Protein AF-A0A368H3S7-F1 (afdb_monomer_lite)

Radius of gyration: 31.42 Å; chains: 1; bounding box: 79×51×85 Å

Foldseek 3Di:
DDDDDPDPPPPPPPDDDDPPPPDDDPPDDPDDPVVVVVVCVVCVVVVVVVVVVLVVLVVVLVVVLVVLVVQLVVLVVCCVVVVDPCVVCVVSVPDDSVVRDSDDPVVVVVVVVVVVVVVVVVVVVVVVVVVVVVVVVVVVVVVVVVVVVDDDPD

Organism: Ancylostoma caninum (NCBI:txid29170)

Sequence (154 aa):
MHLDFPINRDTFVIEGLSTSSEDNHPDWRPPLPPSVSLCLRVNRPEVIRRIEGRQAAITAASTLRHLVAEEKMVAARSVIQGKCSYQCVRNSLSMDPTQIKAFPYADMARLTKRRLRATNAYKAELSEERSRMDIAASKIIAHSFSEVIFPSAR

Secondary structure (DSSP, 8-state):
--------TT----------TT---TT-PPPPPHHHHHHHHHHHHHHHHHHHHHHHHHHHHHHHHHHHHHHHHHHHHHHHTTSS-HHHHHHHHH--GGG--SS-HHHHHHHHHHHHHHHHHHHHHHHHHHHHHHHHHHHHHHHHHHHTT-----

pLDDT: mean 79.36, std 20.11, range [33.91, 97.88]

Structure (mmCIF, N/CA/C/O backbone):
data_AF-A0A368H3S7-F1
#
_entry.id   AF-A0A368H3S7-F1
#
loop_
_atom_site.group_PDB
_atom_site.id
_atom_site.type_symbol
_atom_site.label_atom_id
_atom_site.label_alt_id
_atom_site.label_comp_id
_atom_site.label_asym_id
_atom_site.label_entity_id
_atom_site.label_seq_id
_atom_site.pdbx_PDB_ins_code
_atom_site.Cartn_x
_atom_site.Cartn_y
_atom_site.Cartn_z
_atom_site.occupancy
_atom_site.B_iso_or_equiv
_atom_site.auth_seq_id
_atom_site.auth_comp_id
_atom_site.auth_asym_id
_atom_site.auth_atom_id
_atom_site.pdbx_PDB_model_num
ATOM 1 N N . MET A 1 1 ? 15.001 32.864 32.996 1.00 35.66 1 MET A N 1
ATOM 2 C CA . MET A 1 1 ? 15.198 31.401 32.964 1.00 35.66 1 MET A CA 1
ATOM 3 C C . MET A 1 1 ? 15.050 30.965 31.518 1.00 35.66 1 MET A C 1
ATOM 5 O O . MET A 1 1 ? 13.943 31.004 31.000 1.00 35.66 1 MET A O 1
ATOM 9 N N . HIS A 1 2 ? 16.175 30.711 30.850 1.00 33.91 2 HIS A N 1
ATOM 10 C CA . HIS A 1 2 ? 16.232 30.281 29.452 1.00 33.91 2 HIS A CA 1
ATOM 11 C C . HIS A 1 2 ? 16.074 28.758 29.412 1.00 33.91 2 HIS A C 1
ATOM 13 O O . HIS A 1 2 ? 16.812 28.056 30.099 1.00 33.91 2 HIS A O 1
ATOM 19 N N . LEU A 1 3 ? 15.094 28.262 28.658 1.00 40.53 3 LEU A N 1
ATOM 20 C CA . LEU A 1 3 ? 14.982 26.847 28.316 1.00 40.53 3 LEU A CA 1
ATOM 21 C C . LEU A 1 3 ? 15.553 26.679 26.909 1.00 40.53 3 LEU A C 1
ATOM 23 O O . LEU A 1 3 ? 14.895 27.011 25.925 1.00 40.53 3 LEU A O 1
ATOM 27 N N . ASP A 1 4 ? 16.794 26.205 26.841 1.00 36.47 4 ASP A N 1
ATOM 28 C CA . ASP A 1 4 ? 17.431 25.777 25.602 1.00 36.47 4 ASP A CA 1
ATOM 29 C C . ASP A 1 4 ? 16.846 24.424 25.190 1.00 36.47 4 ASP A C 1
ATOM 31 O O . ASP A 1 4 ? 17.072 23.398 25.835 1.00 36.47 4 ASP A O 1
ATOM 35 N N . PHE A 1 5 ? 16.073 24.416 24.106 1.00 41.59 5 PHE A N 1
ATOM 36 C CA . PHE A 1 5 ? 15.715 23.181 23.418 1.00 41.59 5 PHE A CA 1
ATOM 37 C C . PHE A 1 5 ? 16.875 22.787 22.493 1.00 41.59 5 PHE A C 1
ATOM 39 O O . PHE A 1 5 ? 17.287 23.604 2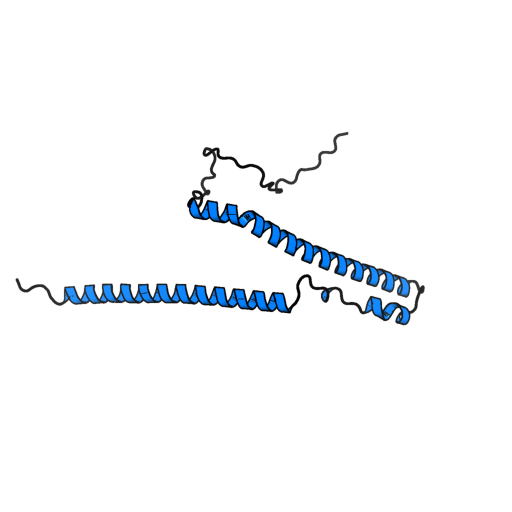1.666 1.00 41.59 5 PHE A O 1
ATOM 46 N N . PRO A 1 6 ? 17.406 21.553 22.572 1.00 43.34 6 PRO A N 1
ATOM 47 C CA . PRO A 1 6 ? 18.421 21.105 21.635 1.00 43.34 6 PRO A CA 1
ATOM 48 C C . PRO A 1 6 ? 17.773 20.917 20.259 1.00 43.34 6 PRO A C 1
ATOM 50 O O . PRO A 1 6 ? 16.990 19.993 20.037 1.00 43.34 6 PRO A O 1
ATOM 53 N N . ILE A 1 7 ? 18.096 21.818 19.330 1.00 47.69 7 ILE A N 1
ATOM 54 C CA . ILE A 1 7 ? 17.758 21.684 17.913 1.00 47.69 7 ILE A CA 1
ATOM 55 C C . ILE A 1 7 ? 18.486 20.438 17.396 1.00 47.69 7 ILE A C 1
ATOM 57 O O . ILE A 1 7 ? 19.713 20.401 17.308 1.00 47.69 7 ILE A O 1
ATOM 61 N N . ASN A 1 8 ? 17.711 19.395 17.107 1.00 41.28 8 ASN A N 1
ATOM 62 C CA . ASN A 1 8 ? 18.185 18.150 16.522 1.00 41.28 8 ASN A CA 1
ATOM 63 C C . ASN A 1 8 ? 18.852 18.437 15.161 1.00 41.28 8 ASN A C 1
ATOM 65 O O . ASN A 1 8 ? 18.189 18.883 14.219 1.00 41.28 8 ASN A O 1
ATOM 69 N N . ARG A 1 9 ? 20.166 18.179 15.082 1.00 48.53 9 ARG A N 1
ATOM 70 C CA . ARG A 1 9 ? 21.037 18.400 13.913 1.00 48.53 9 ARG A CA 1
ATOM 71 C C . ARG A 1 9 ? 20.716 17.518 12.698 1.00 48.53 9 ARG A C 1
ATOM 73 O O . ARG A 1 9 ? 21.301 17.751 11.648 1.00 48.53 9 ARG A O 1
ATOM 80 N N . ASP A 1 10 ? 19.759 16.595 12.796 1.00 45.41 10 ASP A N 1
ATOM 81 C CA . ASP A 1 10 ? 19.392 15.697 11.689 1.00 45.41 10 ASP A CA 1
ATOM 82 C C . ASP A 1 10 ? 18.138 16.136 10.917 1.00 45.41 10 ASP A C 1
ATOM 84 O O . ASP A 1 10 ? 17.601 15.398 10.086 1.00 45.41 10 ASP A O 1
ATOM 88 N N . THR A 1 11 ? 17.662 17.360 11.149 1.00 42.75 11 THR A N 1
ATOM 89 C CA . THR A 1 11 ? 16.568 17.931 10.357 1.00 42.75 11 THR A CA 1
ATOM 90 C C . THR A 1 11 ? 17.152 18.609 9.122 1.00 42.75 11 THR A C 1
ATOM 92 O O . THR A 1 11 ? 17.399 19.812 9.114 1.00 42.75 11 THR A O 1
ATOM 95 N N . PHE A 1 12 ? 17.396 17.834 8.065 1.00 43.97 12 PHE A N 1
ATOM 96 C CA . PHE A 1 12 ? 17.743 18.385 6.757 1.00 43.97 12 PHE A CA 1
ATOM 97 C C . PHE A 1 12 ? 16.526 19.110 6.179 1.00 43.97 12 PHE A C 1
ATOM 99 O O . PHE A 1 12 ? 15.696 18.531 5.475 1.00 43.97 12 PHE A O 1
ATOM 106 N N . VAL A 1 13 ? 16.414 20.398 6.492 1.00 40.69 13 VAL A N 1
ATOM 107 C CA . VAL A 1 13 ? 15.579 21.317 5.731 1.00 40.69 13 VAL A CA 1
ATOM 108 C C . VAL A 1 13 ? 16.234 21.426 4.357 1.00 40.69 13 VAL A C 1
ATOM 110 O O . VAL A 1 13 ? 17.319 21.983 4.217 1.00 40.69 13 VAL A O 1
ATOM 113 N N . ILE A 1 14 ? 15.606 20.848 3.332 1.00 46.47 14 ILE A N 1
ATOM 114 C CA . ILE A 1 14 ? 15.986 21.107 1.940 1.00 46.47 14 ILE A CA 1
ATOM 115 C C . ILE A 1 14 ? 15.456 22.505 1.599 1.00 46.47 14 ILE A C 1
ATOM 117 O O . ILE A 1 14 ? 14.458 22.656 0.894 1.00 46.47 14 ILE A O 1
ATOM 121 N N . GLU A 1 15 ? 16.096 23.525 2.160 1.00 42.91 15 GLU A N 1
ATOM 122 C CA . GLU A 1 15 ? 15.919 24.919 1.783 1.00 42.91 15 GLU A CA 1
ATOM 123 C C . GLU A 1 15 ? 17.130 25.372 0.977 1.00 42.91 15 GLU A C 1
ATOM 125 O O . GLU A 1 15 ? 18.273 25.140 1.354 1.00 42.91 15 GLU A O 1
ATOM 130 N N . GLY A 1 16 ? 16.853 26.062 -0.126 1.00 40.53 16 GLY A N 1
ATOM 131 C CA . GLY A 1 16 ? 17.811 26.995 -0.703 1.00 40.53 16 GLY A CA 1
ATOM 132 C C . GLY A 1 16 ? 18.717 26.434 -1.789 1.00 40.53 16 GLY A C 1
ATOM 133 O O . GLY A 1 16 ? 19.836 26.001 -1.558 1.00 40.53 16 GLY A O 1
ATOM 134 N N . LEU A 1 17 ? 18.222 26.558 -3.016 1.00 50.81 17 LEU A N 1
ATOM 135 C CA . LEU A 1 17 ? 18.963 26.886 -4.234 1.00 50.81 17 LEU A CA 1
ATOM 136 C C . LEU A 1 17 ? 20.248 27.711 -3.964 1.00 50.81 17 LEU A C 1
ATOM 138 O O . LEU A 1 17 ? 20.191 28.938 -3.991 1.00 50.81 17 LEU A O 1
ATOM 142 N N . SER A 1 18 ? 21.402 27.071 -3.760 1.00 38.06 18 SER A N 1
ATOM 143 C CA . SER A 1 18 ? 22.695 27.758 -3.853 1.00 38.06 18 SER A CA 1
ATOM 144 C C . SER A 1 18 ? 23.389 27.362 -5.150 1.00 38.06 18 SER A C 1
ATOM 146 O O . SER A 1 18 ? 23.756 26.208 -5.358 1.00 38.06 18 SER A O 1
ATOM 148 N N . THR A 1 19 ? 23.525 28.328 -6.057 1.00 44.59 19 THR A N 1
ATOM 149 C CA . THR A 1 19 ? 24.336 28.240 -7.280 1.00 44.59 19 THR A CA 1
ATOM 150 C C . THR A 1 19 ? 25.777 28.705 -7.047 1.00 44.59 19 THR A C 1
ATOM 152 O O . THR A 1 19 ? 26.474 29.007 -8.012 1.00 44.59 19 THR A O 1
ATOM 155 N N . SER A 1 20 ? 26.244 28.798 -5.798 1.00 43.97 20 SER A N 1
ATOM 156 C CA . SER A 1 20 ? 27.658 29.067 -5.520 1.00 43.97 20 SER A CA 1
ATOM 157 C C . SER A 1 20 ? 28.460 27.783 -5.732 1.00 43.97 20 SER A C 1
ATOM 159 O O . SER A 1 20 ? 28.348 26.833 -4.960 1.00 43.97 20 SER A O 1
ATOM 161 N N . SER A 1 21 ? 29.259 27.742 -6.794 1.00 51.75 21 SER A N 1
ATOM 162 C CA . SER A 1 21 ? 30.059 26.579 -7.187 1.00 51.75 21 SER A CA 1
ATOM 163 C C . SER A 1 21 ? 31.294 26.326 -6.312 1.00 51.75 21 SER A C 1
ATOM 165 O O . SER A 1 21 ? 32.156 25.559 -6.731 1.00 51.75 21 SER A O 1
ATOM 167 N N . GLU A 1 22 ? 31.429 26.980 -5.157 1.00 51.41 22 GLU A N 1
ATOM 168 C CA . GLU A 1 22 ? 32.718 27.065 -4.456 1.00 51.41 22 GLU A CA 1
ATOM 169 C C . GLU A 1 22 ? 32.906 26.117 -3.267 1.00 51.41 22 GLU A C 1
ATOM 171 O O . GLU A 1 22 ? 34.032 25.988 -2.818 1.00 51.41 22 GLU A O 1
ATOM 176 N N . ASP A 1 23 ? 31.898 25.348 -2.843 1.00 51.09 23 ASP A N 1
ATOM 177 C CA . ASP A 1 23 ? 32.058 24.366 -1.752 1.00 51.09 23 ASP A CA 1
ATOM 178 C C . ASP A 1 23 ? 31.326 23.048 -2.051 1.00 51.09 23 ASP A C 1
ATOM 180 O O . ASP A 1 23 ? 30.418 22.614 -1.339 1.00 51.09 23 ASP A O 1
ATOM 184 N N . ASN A 1 24 ? 31.698 22.382 -3.145 1.00 54.31 24 ASN A N 1
ATOM 185 C CA . ASN A 1 24 ? 31.246 21.010 -3.365 1.00 54.31 24 ASN A CA 1
ATOM 186 C C . ASN A 1 24 ? 32.145 20.057 -2.558 1.00 54.31 24 ASN A C 1
ATOM 188 O O . ASN A 1 24 ? 33.361 20.044 -2.741 1.00 54.31 24 ASN A O 1
ATOM 192 N N . HIS A 1 25 ? 31.544 19.243 -1.681 1.00 60.06 25 HIS A N 1
ATOM 193 C CA . HIS A 1 25 ? 32.229 18.158 -0.965 1.00 60.06 25 HIS A CA 1
ATOM 194 C C . HIS A 1 25 ? 33.006 17.279 -1.968 1.00 60.06 25 HIS A C 1
ATOM 196 O O . HIS A 1 25 ? 32.478 17.028 -3.053 1.00 60.06 25 HIS A O 1
ATOM 202 N N . PRO A 1 26 ? 34.204 16.754 -1.645 1.00 66.75 26 PRO A N 1
ATOM 203 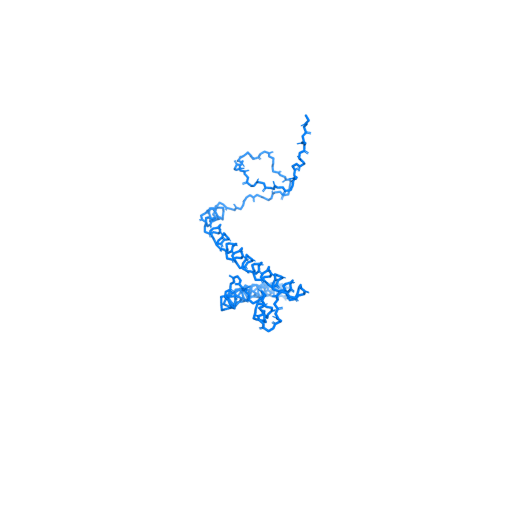C CA . PRO A 1 26 ? 35.022 15.968 -2.585 1.00 66.75 26 PRO A CA 1
ATOM 204 C C . PRO A 1 26 ? 34.309 14.739 -3.187 1.00 66.75 26 PRO A C 1
ATOM 206 O O . PRO A 1 26 ? 34.704 14.249 -4.241 1.00 66.75 26 PRO A O 1
ATOM 209 N N . ASP A 1 27 ? 33.223 14.280 -2.560 1.00 62.38 27 ASP A N 1
ATOM 210 C CA . ASP A 1 27 ? 32.391 13.164 -3.035 1.00 62.38 27 ASP A CA 1
ATOM 211 C C . ASP A 1 27 ? 31.225 13.583 -3.949 1.00 62.38 27 ASP A C 1
ATOM 213 O O . ASP A 1 27 ? 30.472 12.735 -4.445 1.00 62.38 27 ASP A O 1
ATOM 217 N N . TRP A 1 28 ? 31.015 14.882 -4.167 1.00 58.75 28 TRP A N 1
ATOM 218 C CA . TRP A 1 28 ? 29.928 15.367 -5.008 1.00 58.75 28 TRP A CA 1
ATOM 219 C C . TRP A 1 28 ? 30.274 15.186 -6.479 1.00 58.75 28 TRP A C 1
ATOM 221 O O . TRP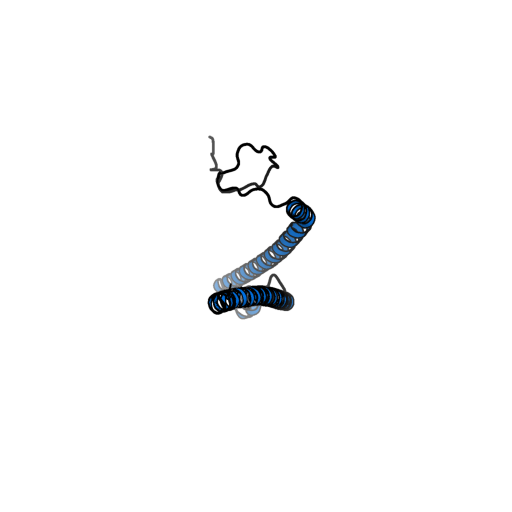 A 1 28 ? 31.093 15.887 -7.069 1.00 58.75 28 TRP A O 1
ATOM 231 N N . ARG A 1 29 ? 29.599 14.212 -7.091 1.00 59.31 29 ARG A N 1
ATOM 232 C CA . ARG A 1 29 ? 29.649 14.015 -8.536 1.00 59.31 29 ARG A CA 1
ATOM 233 C C . ARG A 1 29 ? 29.031 15.224 -9.247 1.00 59.31 29 ARG A C 1
ATOM 235 O O . ARG A 1 29 ? 28.059 15.787 -8.738 1.00 59.31 29 ARG A O 1
ATOM 242 N N . PRO A 1 30 ? 29.551 15.598 -10.431 1.00 59.41 30 PRO A N 1
ATOM 243 C CA . PRO A 1 30 ? 29.005 16.701 -11.210 1.00 59.41 30 PRO A CA 1
ATOM 244 C C . PRO A 1 30 ? 27.497 16.520 -11.441 1.00 59.41 30 PRO A C 1
ATOM 246 O O . PRO A 1 30 ? 27.028 15.381 -11.578 1.00 59.41 30 PRO A O 1
ATOM 249 N N . PRO A 1 31 ? 26.724 17.623 -11.478 1.00 60.91 31 PRO A N 1
ATOM 250 C CA . PRO A 1 31 ? 25.285 17.553 -11.670 1.00 60.91 31 PRO A CA 1
ATOM 251 C C . PRO A 1 31 ? 24.962 16.801 -12.963 1.00 60.91 31 PRO A C 1
ATOM 253 O O . PRO A 1 31 ? 25.638 16.950 -13.982 1.00 60.91 31 PRO A O 1
ATOM 256 N N . LEU A 1 32 ? 23.915 15.972 -12.899 1.00 59.75 32 LEU A N 1
ATOM 257 C CA . LEU A 1 32 ? 23.409 15.208 -14.037 1.00 59.75 32 LEU A CA 1
ATOM 258 C C . LEU A 1 32 ? 23.231 16.116 -15.269 1.00 59.75 32 LEU A C 1
ATOM 260 O O . LEU A 1 32 ? 22.898 17.295 -15.105 1.00 59.75 32 LEU A O 1
ATOM 264 N N . PRO A 1 33 ? 23.393 15.577 -16.493 1.00 66.44 33 PRO A N 1
ATOM 265 C CA . PRO A 1 33 ? 23.293 16.358 -17.720 1.00 66.44 33 PRO A CA 1
ATOM 266 C C . PRO A 1 33 ? 22.024 17.235 -17.749 1.00 66.44 33 PRO A C 1
ATOM 268 O O . PRO A 1 33 ? 20.979 16.818 -17.230 1.00 66.44 33 PRO A O 1
ATOM 271 N N . PRO A 1 34 ? 22.073 18.439 -18.359 1.00 63.06 34 PRO A N 1
ATOM 272 C CA . PRO A 1 34 ? 21.007 19.445 -18.271 1.00 63.06 34 PRO A CA 1
ATOM 273 C C . PRO A 1 34 ? 19.610 18.922 -18.630 1.00 63.06 34 PRO A C 1
ATOM 275 O O . PRO A 1 34 ? 18.618 19.336 -18.033 1.00 63.06 34 PRO A O 1
ATOM 278 N N . SER A 1 35 ? 19.534 17.964 -19.557 1.00 60.88 35 SER A N 1
ATOM 279 C CA . SER A 1 35 ? 18.305 17.283 -19.978 1.00 60.88 35 SER A CA 1
ATOM 280 C C . SER A 1 35 ? 17.656 16.455 -18.862 1.00 60.88 35 SER A C 1
ATOM 282 O O . SER A 1 35 ? 16.438 16.495 -18.682 1.00 60.88 35 SER A O 1
ATOM 284 N N . VAL A 1 36 ? 18.456 15.753 -18.059 1.00 60.53 36 VAL A N 1
ATOM 285 C CA . VAL A 1 36 ? 17.988 14.967 -16.908 1.00 60.53 36 VAL A CA 1
ATOM 286 C C . VAL A 1 36 ? 17.581 15.901 -15.766 1.00 60.53 36 VAL A C 1
ATOM 288 O O . VAL A 1 36 ? 16.516 15.721 -15.179 1.00 60.53 36 VAL A O 1
ATOM 291 N N . SER A 1 37 ? 18.357 16.959 -15.512 1.00 65.75 37 SER A N 1
ATOM 292 C CA . SER A 1 37 ? 18.017 18.009 -14.535 1.00 65.75 37 SER A CA 1
ATOM 293 C C . SER A 1 37 ? 16.702 18.732 -14.870 1.00 65.75 37 SER A C 1
ATOM 295 O O . SER A 1 37 ? 15.898 19.024 -13.981 1.00 65.75 37 SER A O 1
ATOM 297 N N . LEU A 1 38 ? 16.441 19.007 -16.151 1.00 66.69 38 LEU A N 1
ATOM 298 C CA . LEU A 1 38 ? 15.187 19.612 -16.605 1.00 66.69 38 LEU A CA 1
ATOM 299 C C . LEU A 1 38 ? 14.004 18.645 -16.445 1.00 66.69 38 LEU A C 1
ATOM 301 O O . LEU A 1 38 ? 12.975 19.025 -15.889 1.00 66.69 38 LEU A O 1
ATOM 305 N N . CYS A 1 39 ? 14.167 17.383 -16.851 1.00 66.19 39 CYS A N 1
ATOM 306 C CA . CYS A 1 39 ? 13.145 16.345 -16.699 1.00 66.19 39 CYS A CA 1
ATOM 307 C C . CYS A 1 39 ? 12.744 16.137 -15.227 1.00 66.19 39 CYS A C 1
ATOM 309 O O . CYS A 1 39 ? 11.556 16.050 -14.907 1.00 66.19 39 CYS A O 1
ATOM 311 N N . LEU A 1 40 ? 13.715 16.118 -14.311 1.00 64.12 40 LEU A N 1
ATOM 312 C CA . LEU A 1 40 ? 13.454 16.004 -12.875 1.00 64.12 40 LEU A CA 1
ATOM 313 C C . LEU A 1 40 ? 12.693 17.219 -12.331 1.00 64.12 40 LEU A C 1
ATOM 315 O O . LEU A 1 40 ? 11.752 17.042 -11.560 1.00 64.12 40 LEU A O 1
ATOM 319 N N . ARG A 1 41 ? 13.044 18.439 -12.764 1.00 68.38 41 ARG A N 1
ATOM 320 C CA . ARG A 1 41 ? 12.345 19.673 -12.363 1.00 68.38 41 ARG A CA 1
ATOM 321 C C . ARG A 1 41 ? 10.892 19.698 -12.831 1.00 68.38 41 ARG A C 1
ATOM 323 O O . ARG A 1 41 ? 10.018 20.020 -12.033 1.00 68.38 41 ARG A O 1
ATOM 330 N N . VAL A 1 42 ? 10.631 19.297 -14.075 1.00 72.44 42 VAL A N 1
ATOM 331 C CA . VAL A 1 42 ? 9.273 19.244 -14.644 1.00 72.44 42 VAL A CA 1
ATOM 332 C C . VAL A 1 42 ? 8.411 18.185 -13.952 1.00 72.44 42 VAL A C 1
ATOM 334 O O . VAL A 1 42 ? 7.239 18.421 -13.680 1.00 72.44 42 VAL A O 1
ATOM 337 N N . ASN A 1 43 ? 8.985 17.028 -13.611 1.00 77.31 43 ASN A N 1
ATOM 338 C CA . ASN A 1 43 ? 8.245 15.942 -12.961 1.00 77.31 43 ASN A CA 1
ATOM 339 C C . ASN A 1 43 ? 8.111 16.099 -11.437 1.00 77.31 43 ASN A C 1
ATOM 341 O O . ASN A 1 43 ? 7.322 15.379 -10.817 1.00 77.31 43 ASN A O 1
ATOM 345 N N . ARG A 1 44 ? 8.870 17.011 -10.817 1.00 78.75 44 ARG A N 1
ATOM 346 C CA . ARG A 1 44 ? 8.907 17.204 -9.359 1.00 78.75 44 ARG A CA 1
ATOM 347 C C . ARG A 1 44 ? 7.522 17.456 -8.746 1.00 78.75 44 ARG A C 1
ATOM 349 O O . ARG A 1 44 ? 7.214 16.765 -7.774 1.00 78.75 44 ARG A O 1
ATOM 356 N N . PRO A 1 45 ? 6.663 18.343 -9.289 1.00 86.00 45 PRO A N 1
ATOM 357 C CA . PRO A 1 45 ? 5.340 18.591 -8.712 1.00 86.00 45 PRO A CA 1
ATOM 358 C C . PRO A 1 45 ? 4.466 17.334 -8.690 1.00 86.00 45 PRO A C 1
ATOM 360 O O . PRO A 1 45 ? 3.836 17.020 -7.685 1.00 86.00 45 PRO A O 1
ATOM 363 N N . GLU A 1 46 ? 4.489 16.548 -9.767 1.00 85.69 46 GLU A N 1
ATOM 364 C CA . GLU A 1 46 ? 3.713 15.308 -9.856 1.00 85.69 46 GLU A CA 1
ATOM 365 C C . GLU A 1 46 ? 4.233 14.216 -8.919 1.00 85.69 46 GLU A C 1
ATOM 367 O O . GLU A 1 46 ? 3.461 13.433 -8.361 1.00 85.69 46 GLU A O 1
ATOM 372 N N . VAL A 1 47 ? 5.552 14.136 -8.728 1.00 86.62 47 VAL A N 1
ATOM 373 C CA . VAL A 1 47 ? 6.148 13.228 -7.741 1.00 86.62 47 VAL A CA 1
ATOM 374 C C . VAL A 1 47 ? 5.694 13.600 -6.332 1.00 86.62 47 VAL A C 1
ATOM 376 O O . VAL A 1 47 ? 5.221 12.714 -5.621 1.00 86.62 47 VAL A O 1
ATOM 379 N N . ILE A 1 48 ? 5.778 14.882 -5.965 1.00 86.88 48 ILE A N 1
ATOM 380 C CA . ILE A 1 48 ? 5.348 15.390 -4.654 1.00 86.88 48 ILE A CA 1
ATOM 381 C C . ILE A 1 48 ? 3.869 15.076 -4.429 1.00 86.88 48 ILE A C 1
ATOM 383 O O . ILE A 1 48 ? 3.540 14.361 -3.486 1.00 86.88 48 ILE A O 1
ATOM 387 N N . ARG A 1 49 ? 2.997 15.465 -5.366 1.00 90.81 49 ARG A N 1
ATOM 388 C CA . ARG A 1 49 ? 1.550 15.222 -5.282 1.00 90.81 49 ARG A CA 1
ATOM 389 C C . ARG A 1 49 ? 1.211 13.742 -5.081 1.00 90.81 49 ARG A C 1
ATOM 391 O O . ARG A 1 49 ? 0.329 13.392 -4.299 1.00 90.81 49 ARG A O 1
ATOM 398 N N . ARG A 1 50 ? 1.916 12.837 -5.772 1.00 88.75 50 ARG A N 1
ATOM 399 C CA . ARG A 1 50 ? 1.733 11.384 -5.596 1.00 88.75 50 ARG A CA 1
ATOM 400 C C . ARG A 1 50 ? 2.184 10.895 -4.223 1.00 88.75 50 ARG A C 1
ATOM 402 O O . ARG A 1 50 ? 1.563 9.980 -3.684 1.00 88.75 50 ARG A O 1
ATOM 409 N N . ILE A 1 51 ? 3.277 11.436 -3.690 1.00 91.50 51 ILE A N 1
ATOM 410 C CA . ILE A 1 51 ? 3.780 11.079 -2.359 1.00 91.50 51 ILE A CA 1
ATOM 411 C C 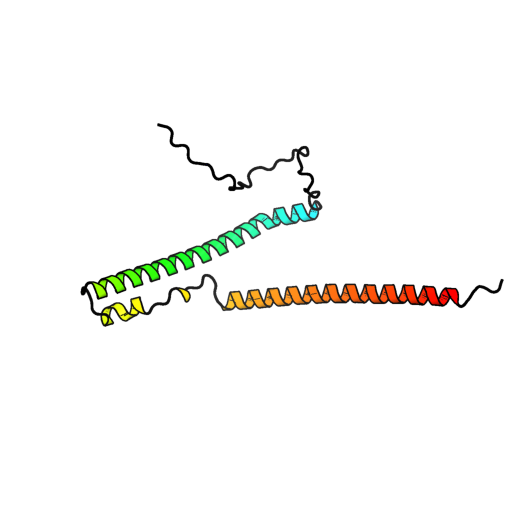. ILE A 1 51 ? 2.800 11.566 -1.295 1.00 91.50 51 ILE A C 1
ATOM 413 O O . ILE A 1 51 ? 2.365 10.762 -0.475 1.00 91.50 51 ILE A O 1
ATOM 417 N N . GLU A 1 52 ? 2.386 12.828 -1.366 1.00 93.31 52 GLU A N 1
ATOM 418 C CA . GLU A 1 52 ? 1.418 13.429 -0.448 1.00 93.31 52 GLU A CA 1
ATOM 419 C C . GLU A 1 52 ? 0.093 12.668 -0.454 1.00 93.31 52 GLU A C 1
ATOM 421 O O . GLU A 1 52 ? -0.392 12.273 0.603 1.00 93.31 52 GLU A O 1
ATOM 426 N N . GLY A 1 53 ? -0.451 12.352 -1.635 1.00 94.00 53 GLY A N 1
ATOM 427 C CA . GLY A 1 53 ? -1.685 11.572 -1.744 1.00 94.00 53 GLY A CA 1
ATOM 428 C C . GLY A 1 53 ? -1.571 10.175 -1.121 1.00 94.00 53 GLY A C 1
ATOM 429 O O . GLY A 1 53 ? -2.489 9.707 -0.447 1.00 94.00 53 GLY A O 1
ATOM 430 N N . ARG A 1 54 ? -0.424 9.504 -1.285 1.00 92.56 54 ARG A N 1
ATOM 431 C CA . ARG A 1 54 ? -0.175 8.207 -0.634 1.00 92.56 54 ARG A CA 1
ATOM 432 C C . ARG A 1 54 ? -0.045 8.351 0.877 1.00 92.56 54 ARG A C 1
ATOM 434 O O . ARG A 1 54 ? -0.577 7.511 1.599 1.00 92.56 54 ARG A O 1
ATOM 441 N N . GLN A 1 55 ? 0.641 9.388 1.344 1.00 95.56 55 GLN A N 1
ATOM 442 C CA . GLN A 1 55 ? 0.812 9.636 2.768 1.00 95.56 55 GLN A CA 1
ATOM 443 C C . GLN A 1 55 ? -0.527 9.963 3.431 1.00 95.56 55 GLN A C 1
ATOM 445 O O . GLN A 1 55 ? -0.821 9.413 4.485 1.00 95.56 55 GLN A O 1
ATOM 450 N N . ALA A 1 56 ? -1.382 10.750 2.776 1.00 96.31 56 ALA A N 1
ATOM 451 C CA . ALA A 1 56 ? -2.736 11.035 3.241 1.00 96.31 56 ALA A CA 1
ATOM 452 C C . ALA A 1 56 ? -3.564 9.750 3.422 1.00 96.31 56 ALA A C 1
ATOM 454 O O . ALA A 1 56 ? -4.177 9.560 4.471 1.00 96.31 56 ALA A O 1
ATOM 455 N N . ALA A 1 57 ? -3.525 8.827 2.454 1.00 95.56 57 ALA A N 1
ATOM 456 C CA . ALA A 1 57 ? -4.216 7.539 2.559 1.00 95.56 57 ALA A CA 1
ATOM 457 C C . ALA A 1 57 ? -3.676 6.664 3.708 1.00 95.56 57 ALA A C 1
ATOM 459 O O . ALA A 1 57 ? -4.445 6.031 4.435 1.00 95.56 57 ALA A O 1
ATOM 460 N N . ILE A 1 58 ? -2.352 6.644 3.902 1.00 95.62 58 ILE A N 1
ATOM 461 C CA . ILE A 1 58 ? -1.707 5.925 5.011 1.00 95.62 58 ILE A CA 1
ATOM 462 C C . ILE A 1 58 ? -2.137 6.513 6.354 1.00 95.62 58 ILE A C 1
ATOM 464 O O . ILE A 1 58 ? -2.540 5.759 7.241 1.00 95.62 58 ILE A O 1
ATOM 468 N N . THR A 1 59 ? -2.088 7.838 6.489 1.00 97.69 59 THR A N 1
ATOM 469 C CA . THR A 1 59 ? -2.499 8.548 7.701 1.00 97.69 59 THR A CA 1
ATOM 470 C C . THR A 1 59 ? -3.967 8.277 8.010 1.00 97.69 59 THR A C 1
ATOM 472 O O . THR A 1 59 ? -4.272 7.863 9.122 1.00 97.69 59 THR A O 1
ATOM 475 N N . ALA A 1 60 ? -4.867 8.395 7.028 1.00 97.00 60 ALA A N 1
ATOM 476 C CA . ALA A 1 60 ? -6.294 8.129 7.216 1.00 97.00 60 ALA A CA 1
ATOM 477 C C . ALA A 1 60 ? -6.562 6.699 7.717 1.00 97.00 60 ALA A C 1
ATOM 479 O O . ALA A 1 60 ? -7.287 6.500 8.693 1.00 97.00 60 ALA A O 1
ATOM 480 N N . ALA A 1 61 ? -5.927 5.697 7.100 1.00 97.06 61 ALA A N 1
ATOM 481 C CA . ALA A 1 61 ? -6.048 4.314 7.548 1.00 97.06 61 ALA A CA 1
ATOM 482 C C . ALA A 1 61 ? -5.465 4.109 8.953 1.00 97.06 61 ALA A C 1
ATOM 484 O O . ALA A 1 61 ? -6.052 3.390 9.756 1.00 97.06 61 ALA A O 1
ATOM 485 N N . SER A 1 62 ? -4.331 4.739 9.266 1.00 97.38 62 SER A N 1
ATOM 486 C CA . SER A 1 62 ? -3.717 4.665 10.594 1.00 97.38 62 SER A CA 1
ATOM 487 C C . SER A 1 62 ? -4.617 5.264 11.673 1.00 97.38 62 SER A C 1
ATOM 489 O O . SER A 1 62 ? -4.816 4.638 12.712 1.00 97.38 62 SER A O 1
ATOM 491 N N . THR A 1 63 ? -5.210 6.430 11.412 1.00 97.88 63 THR A N 1
ATOM 492 C CA . THR A 1 63 ? -6.172 7.071 12.315 1.00 97.88 63 THR A CA 1
ATOM 493 C C . THR A 1 63 ? -7.364 6.159 12.573 1.00 97.88 63 THR A C 1
ATOM 495 O O . THR A 1 63 ? -7.737 5.948 13.722 1.00 97.88 63 THR A O 1
ATOM 498 N N . LEU A 1 64 ? -7.920 5.537 11.530 1.00 96.88 64 LEU A N 1
ATOM 499 C CA . LEU A 1 64 ? -9.045 4.619 11.694 1.00 96.88 64 LEU A CA 1
ATOM 500 C C . LEU A 1 64 ? -8.668 3.378 12.521 1.00 96.88 64 LEU A C 1
ATOM 502 O O . LEU A 1 64 ? -9.436 2.967 13.388 1.00 96.88 64 LEU A O 1
ATOM 506 N N . ARG A 1 65 ? -7.470 2.807 12.317 1.00 97.25 65 ARG A N 1
ATOM 507 C CA . ARG A 1 65 ? -6.974 1.701 13.159 1.00 97.25 65 ARG A CA 1
ATOM 508 C C . ARG A 1 65 ? -6.877 2.096 14.623 1.00 97.25 65 ARG A C 1
ATOM 510 O O . ARG A 1 65 ? -7.235 1.298 15.484 1.00 97.25 65 ARG A O 1
ATOM 517 N N . HIS A 1 66 ? -6.381 3.302 14.886 1.00 97.12 66 HIS A N 1
ATOM 518 C CA . HIS A 1 66 ? -6.265 3.824 16.238 1.00 97.12 66 HIS A CA 1
ATOM 519 C C . HIS A 1 66 ? -7.641 3.973 16.895 1.00 97.12 66 HIS A C 1
ATOM 521 O O . HIS A 1 66 ? -7.830 3.462 17.992 1.00 97.12 66 HIS A O 1
ATOM 527 N N . LEU A 1 67 ? -8.623 4.552 16.196 1.00 96.75 67 LEU A N 1
ATOM 528 C CA . LEU A 1 67 ? -9.992 4.690 16.711 1.00 96.75 67 LEU A CA 1
ATOM 529 C C . LEU A 1 67 ? -10.623 3.337 17.073 1.00 96.75 67 LEU A C 1
ATOM 531 O O . LEU A 1 67 ? -11.188 3.197 18.154 1.00 96.75 67 LEU A O 1
ATOM 535 N N . VAL A 1 68 ? -10.471 2.321 16.218 1.00 96.44 68 VAL A N 1
ATOM 536 C CA . VAL A 1 68 ? -10.976 0.965 16.506 1.00 96.44 68 VAL A CA 1
ATOM 537 C C . VAL A 1 68 ? -10.257 0.339 17.706 1.00 96.44 68 VAL A C 1
ATOM 539 O O . VAL A 1 68 ? -10.879 -0.341 18.522 1.00 96.44 68 VAL A O 1
ATOM 542 N N . ALA A 1 69 ? -8.945 0.550 17.839 1.00 96.06 69 ALA A N 1
ATOM 543 C CA . ALA A 1 69 ? -8.185 0.051 18.984 1.00 96.06 69 ALA A CA 1
ATOM 544 C C . ALA A 1 69 ? -8.625 0.713 20.302 1.00 96.06 69 ALA A C 1
ATOM 546 O O . ALA A 1 69 ? -8.785 0.019 21.308 1.00 96.06 69 ALA A O 1
ATOM 547 N N . GLU A 1 70 ? -8.880 2.022 20.287 1.00 96.44 70 GLU A N 1
ATOM 548 C CA . GLU A 1 70 ? -9.412 2.751 21.440 1.00 96.44 70 GLU A CA 1
ATOM 549 C C . GLU A 1 70 ? -10.816 2.266 21.810 1.00 96.44 70 GLU A C 1
ATOM 551 O O . GLU A 1 70 ? -11.066 1.942 22.972 1.00 96.44 70 GLU A O 1
ATOM 556 N N . GLU A 1 71 ? -11.714 2.112 20.832 1.00 95.31 71 GLU A N 1
ATOM 557 C CA . GLU A 1 71 ? -13.063 1.582 21.064 1.00 95.31 71 GLU A CA 1
ATOM 558 C C . GLU A 1 71 ? -13.013 0.193 21.719 1.00 95.31 71 GLU A C 1
ATOM 560 O O . GLU A 1 71 ? -13.684 -0.061 22.724 1.00 95.31 71 GLU A O 1
ATOM 565 N N . LYS A 1 72 ? -12.148 -0.693 21.212 1.00 96.25 72 LYS A N 1
ATOM 566 C CA . LYS A 1 72 ? -11.903 -2.014 21.805 1.00 96.25 72 LYS A CA 1
ATOM 567 C C . LYS A 1 72 ? -11.423 -1.919 23.243 1.00 96.25 72 LYS A C 1
ATOM 569 O O . LYS A 1 72 ? -11.898 -2.668 24.096 1.00 96.25 72 LYS A O 1
ATOM 574 N N . MET A 1 73 ? -10.485 -1.019 23.520 1.00 96.06 73 MET A N 1
ATOM 575 C CA . MET A 1 73 ? -9.967 -0.837 24.869 1.00 96.06 73 MET A CA 1
ATOM 576 C C . MET A 1 73 ? -11.040 -0.320 25.825 1.00 96.06 73 MET A C 1
ATOM 578 O O . MET A 1 73 ? -11.143 -0.811 26.949 1.00 96.06 73 MET A O 1
ATOM 582 N N . VAL A 1 74 ? -11.863 0.633 25.393 1.00 96.56 74 VAL A N 1
ATOM 583 C CA . VAL A 1 74 ? -12.984 1.156 26.185 1.00 96.56 74 VAL A CA 1
ATOM 584 C C . VAL A 1 74 ? -14.020 0.062 26.457 1.00 96.56 74 VAL A C 1
ATOM 586 O O . VAL A 1 74 ? -14.449 -0.111 27.603 1.00 96.56 74 VAL A O 1
ATOM 589 N N . ALA A 1 75 ? -14.372 -0.729 25.441 1.00 96.19 75 ALA A N 1
ATOM 590 C CA . ALA A 1 75 ? -15.257 -1.882 25.577 1.00 96.19 75 ALA A CA 1
ATOM 591 C C . ALA A 1 75 ? -14.704 -2.910 26.579 1.00 96.19 75 ALA A C 1
ATOM 593 O O . ALA A 1 75 ? -15.413 -3.330 27.494 1.00 96.19 75 ALA A O 1
ATOM 594 N N . ALA A 1 76 ? -13.420 -3.261 26.467 1.00 96.75 76 ALA A N 1
ATOM 595 C CA . ALA A 1 76 ? -12.765 -4.211 27.364 1.00 96.75 76 ALA A CA 1
ATOM 596 C C . ALA A 1 76 ? -12.760 -3.716 28.818 1.00 96.75 76 ALA A C 1
ATOM 598 O O . ALA A 1 76 ? -13.121 -4.462 29.730 1.00 96.75 76 ALA A O 1
ATOM 599 N N . ARG A 1 77 ? -12.421 -2.438 29.041 1.00 97.62 77 ARG A N 1
ATOM 600 C CA . ARG A 1 77 ? -12.464 -1.826 30.379 1.00 97.62 77 ARG A CA 1
ATOM 601 C C . ARG A 1 77 ? -13.874 -1.850 30.964 1.00 97.62 77 ARG A C 1
ATOM 603 O O . ARG A 1 77 ? -14.025 -2.115 32.151 1.00 97.62 77 ARG A O 1
ATOM 610 N N . SER A 1 78 ? -14.896 -1.606 30.146 1.00 96.94 78 SER A N 1
ATOM 611 C CA . SER A 1 78 ? -16.294 -1.585 30.593 1.00 96.94 78 SER A CA 1
ATOM 612 C C . SER A 1 78 ? -16.772 -2.956 31.078 1.00 96.94 78 SER A C 1
ATOM 614 O O . SER A 1 78 ? -17.462 -3.032 32.095 1.00 96.94 78 SER A O 1
ATOM 616 N N . VAL A 1 79 ? -16.344 -4.034 30.414 1.00 97.19 79 VAL A N 1
ATOM 617 C CA . VAL A 1 79 ? -16.627 -5.414 30.843 1.00 97.19 79 VAL A CA 1
ATOM 618 C C . VAL A 1 79 ? -15.918 -5.738 32.154 1.00 97.19 79 VAL A C 1
ATOM 620 O O . VAL A 1 79 ? -16.548 -6.244 33.077 1.00 97.19 79 VAL A O 1
ATOM 623 N N . ILE A 1 80 ? -14.628 -5.401 32.271 1.00 96.62 80 ILE A N 1
ATOM 624 C CA . 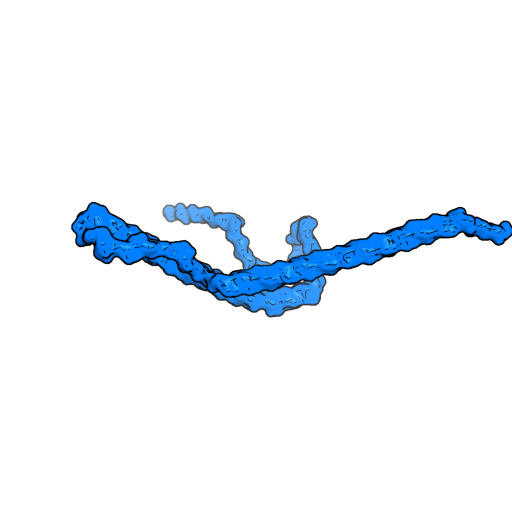ILE A 1 80 ? -13.841 -5.656 33.492 1.00 96.62 80 ILE A CA 1
ATOM 625 C C . ILE A 1 80 ? -14.421 -4.902 34.696 1.00 96.62 80 ILE A C 1
ATOM 627 O O . ILE A 1 80 ? -14.461 -5.430 35.801 1.00 96.62 80 ILE A O 1
ATOM 631 N N . GLN A 1 81 ? -14.905 -3.677 34.483 1.00 97.25 81 GLN A N 1
ATOM 632 C CA . GLN A 1 81 ? -15.541 -2.863 35.521 1.00 97.25 81 GLN A CA 1
ATOM 633 C C . GLN A 1 81 ? -16.975 -3.309 35.861 1.00 97.25 81 GLN A C 1
ATOM 635 O O . GLN A 1 81 ? -17.605 -2.686 36.710 1.00 97.25 81 GLN A O 1
ATOM 640 N N . GLY A 1 82 ? -17.522 -4.328 35.187 1.00 95.38 82 GLY A N 1
ATOM 641 C CA . GLY A 1 82 ? -18.891 -4.804 35.403 1.00 95.38 82 GLY A CA 1
ATOM 642 C C . GLY A 1 82 ? -19.983 -3.850 34.905 1.00 95.38 82 GLY A C 1
ATOM 643 O O . GLY A 1 82 ? -21.149 -4.025 35.247 1.00 95.38 82 GLY A O 1
ATOM 644 N N . LYS A 1 83 ? -19.635 -2.842 34.092 1.00 96.25 83 LYS A N 1
ATOM 645 C CA . LYS A 1 83 ? -20.591 -1.854 33.556 1.00 96.25 83 LYS A CA 1
ATOM 646 C C . LYS A 1 83 ? -21.473 -2.425 32.447 1.00 96.25 83 LYS A C 1
ATOM 648 O O . LYS A 1 83 ? -22.578 -1.940 32.230 1.00 96.25 83 LYS A O 1
ATOM 653 N N . CYS A 1 84 ? -20.985 -3.430 31.724 1.00 93.75 84 CYS A N 1
ATOM 654 C CA . CYS A 1 84 ? -21.730 -4.125 30.681 1.00 93.75 84 CYS A CA 1
ATOM 655 C C . CYS A 1 84 ? -21.319 -5.600 30.596 1.00 93.75 84 CYS A C 1
ATOM 657 O O . CYS A 1 84 ? -20.239 -5.993 31.039 1.00 93.75 84 CYS A O 1
ATOM 659 N N . SER A 1 85 ? -22.185 -6.429 30.010 1.00 95.62 85 SER A N 1
ATOM 660 C CA . SER A 1 85 ? -21.870 -7.832 29.742 1.00 95.62 85 SER A CA 1
ATOM 661 C C . SER A 1 85 ? -21.005 -7.973 28.486 1.00 95.62 85 SER A C 1
ATOM 663 O O . SER A 1 85 ? -21.115 -7.187 27.544 1.00 95.62 85 SER A O 1
ATOM 665 N N . TYR A 1 86 ? -20.183 -9.024 28.434 1.00 95.50 86 TYR A N 1
ATOM 666 C CA . TYR A 1 86 ? -19.357 -9.334 27.262 1.00 95.50 86 TYR A CA 1
ATOM 667 C C . TYR A 1 86 ? -20.177 -9.405 25.966 1.00 95.50 86 TYR A C 1
ATOM 669 O O . TYR A 1 86 ? -19.769 -8.872 24.938 1.00 95.50 86 TYR A O 1
ATOM 677 N N . GLN A 1 87 ? -21.362 -10.020 26.022 1.00 96.12 87 GLN A N 1
ATOM 678 C CA . GLN A 1 87 ? -22.225 -10.194 24.855 1.00 96.12 87 GLN A CA 1
ATOM 679 C C . GLN A 1 87 ? -22.678 -8.852 24.257 1.00 96.12 87 GLN A C 1
ATOM 681 O O . GLN A 1 87 ? -22.830 -8.757 23.043 1.00 96.12 87 GLN A O 1
ATOM 686 N N . CYS A 1 88 ? -22.832 -7.815 25.088 1.00 93.38 88 CYS A N 1
ATOM 687 C CA . CYS A 1 88 ? -23.201 -6.469 24.649 1.00 93.38 88 CYS A CA 1
ATOM 688 C C . CYS A 1 88 ? -22.097 -5.810 23.803 1.00 93.38 88 CYS A C 1
ATOM 690 O O . CYS A 1 88 ? -22.383 -5.162 22.802 1.00 93.38 88 CYS A O 1
ATOM 692 N N . VAL A 1 89 ? -20.826 -6.025 24.159 1.00 95.50 89 VAL A N 1
ATOM 693 C CA . VAL A 1 89 ? -19.671 -5.392 23.491 1.00 95.50 89 VAL A CA 1
ATOM 694 C C . VAL A 1 89 ? -18.882 -6.336 22.582 1.00 95.50 89 VAL A C 1
ATOM 696 O O . VAL A 1 89 ? -17.805 -5.989 22.090 1.00 95.50 89 VAL A O 1
ATOM 699 N N . ARG A 1 90 ? -19.404 -7.543 22.343 1.00 95.38 90 ARG A N 1
ATOM 700 C CA . ARG A 1 90 ? -18.746 -8.591 21.552 1.00 95.38 90 ARG A CA 1
ATOM 701 C C . ARG A 1 90 ? -18.320 -8.089 20.176 1.00 95.38 90 ARG A C 1
ATOM 703 O O . ARG A 1 90 ? -17.219 -8.404 19.734 1.00 95.38 90 ARG A O 1
ATOM 710 N N . ASN A 1 91 ? -19.169 -7.296 19.525 1.00 94.12 91 ASN A N 1
ATOM 711 C CA . ASN A 1 91 ? -18.896 -6.763 18.192 1.00 94.12 91 ASN A CA 1
ATOM 712 C C . ASN A 1 91 ? -17.661 -5.855 18.202 1.00 94.12 91 ASN A C 1
ATOM 714 O O . ASN A 1 91 ? -16.710 -6.146 17.475 1.00 94.12 91 ASN A O 1
ATOM 718 N N . SER A 1 92 ? -17.615 -4.849 19.082 1.00 92.44 92 SER A N 1
ATOM 719 C CA . SER A 1 92 ? -16.451 -3.965 19.233 1.00 92.44 92 SER A CA 1
ATOM 720 C C . SER A 1 92 ? -15.191 -4.768 19.564 1.00 92.44 92 SER A C 1
ATOM 722 O O . SER A 1 92 ? -14.166 -4.615 18.905 1.00 92.44 92 SER A O 1
ATOM 724 N N . LEU A 1 93 ? -15.272 -5.722 20.501 1.00 93.56 93 LEU A N 1
ATOM 725 C CA . LEU A 1 93 ? -14.139 -6.584 20.860 1.00 93.56 93 LEU A CA 1
ATOM 726 C C . LEU A 1 93 ? -13.672 -7.498 19.719 1.00 93.56 93 LEU A C 1
ATOM 728 O O . LEU A 1 93 ? -12.489 -7.833 19.674 1.00 93.56 93 LEU A O 1
ATOM 732 N N . SER A 1 94 ? -14.547 -7.877 18.788 1.00 94.44 94 SER A N 1
ATOM 733 C CA . SER A 1 94 ? -14.213 -8.751 17.654 1.00 94.44 94 SER A CA 1
ATOM 734 C C . SER A 1 94 ? -13.581 -8.031 16.460 1.00 94.44 94 SER A C 1
ATOM 736 O O . SER A 1 94 ? -12.990 -8.687 15.607 1.00 94.44 94 SER A O 1
ATOM 738 N N . MET A 1 95 ? -13.661 -6.697 16.395 1.00 93.69 95 MET A N 1
ATOM 739 C CA . MET A 1 95 ? -13.088 -5.938 15.281 1.00 93.69 95 MET A CA 1
ATOM 740 C C . MET A 1 95 ? -11.567 -6.106 15.213 1.00 93.69 95 MET A C 1
ATOM 742 O O . MET A 1 95 ? -10.878 -5.972 16.219 1.00 93.69 95 MET A O 1
ATOM 746 N N . ASP A 1 96 ? -11.018 -6.366 14.031 1.00 93.06 96 ASP A N 1
ATOM 747 C CA . ASP A 1 96 ? -9.573 -6.468 13.814 1.00 93.06 96 ASP A CA 1
ATOM 748 C C . ASP A 1 96 ? -9.056 -5.202 13.101 1.00 93.06 96 ASP A C 1
ATOM 750 O O . ASP A 1 96 ? -9.307 -5.031 11.902 1.00 93.06 96 ASP A O 1
ATOM 754 N N . PRO A 1 97 ? -8.306 -4.315 13.791 1.00 92.06 97 PRO A N 1
ATOM 755 C CA . PRO A 1 97 ? -7.746 -3.114 13.176 1.00 92.06 97 PRO A CA 1
ATOM 756 C C . PRO A 1 97 ? -6.824 -3.418 11.987 1.00 92.06 97 PRO A C 1
ATOM 758 O O . PRO A 1 97 ? -6.670 -2.592 11.088 1.00 92.06 97 PRO A O 1
ATOM 761 N N . THR A 1 98 ? -6.204 -4.600 11.929 1.00 90.69 98 THR A N 1
ATOM 762 C CA . THR A 1 98 ? -5.255 -4.940 10.858 1.00 90.69 98 THR A CA 1
ATOM 763 C C . THR A 1 98 ? -5.931 -5.143 9.498 1.00 90.69 98 THR A C 1
ATOM 765 O O . THR A 1 98 ? -5.259 -5.062 8.458 1.00 90.69 98 THR A O 1
ATOM 768 N N . GLN A 1 99 ? -7.256 -5.330 9.482 1.00 92.56 99 GLN A N 1
ATOM 769 C CA . GLN A 1 99 ? -8.062 -5.401 8.261 1.00 92.56 99 GLN A CA 1
ATOM 770 C C . GLN A 1 99 ? -8.199 -4.043 7.568 1.00 92.56 99 GLN A C 1
ATOM 772 O O . GLN A 1 99 ? -8.388 -3.989 6.354 1.00 92.56 99 GLN A O 1
ATOM 777 N N . ILE A 1 100 ? -8.028 -2.934 8.293 1.00 93.75 100 ILE A N 1
ATOM 778 C CA . ILE A 1 100 ? -8.053 -1.593 7.707 1.00 93.75 100 ILE A CA 1
ATOM 779 C C . ILE A 1 100 ? -6.768 -1.391 6.896 1.00 93.75 100 ILE A C 1
ATOM 781 O O . ILE A 1 100 ? -5.672 -1.199 7.440 1.00 93.75 100 ILE A O 1
ATOM 785 N N . LYS A 1 101 ? -6.879 -1.435 5.568 1.00 94.00 101 LYS A N 1
ATOM 786 C CA . LYS A 1 101 ? -5.758 -1.217 4.643 1.00 94.00 101 LYS A CA 1
ATOM 787 C C . LYS A 1 101 ? -5.766 0.217 4.115 1.00 94.00 101 LYS A C 1
ATOM 789 O O . LYS A 1 101 ? -6.816 0.771 3.827 1.00 94.00 101 LYS A O 1
ATOM 794 N N . ALA A 1 102 ? -4.573 0.788 3.944 1.00 94.31 102 ALA A N 1
ATOM 795 C CA . ALA A 1 102 ? -4.402 2.106 3.324 1.00 94.31 102 ALA A CA 1
ATOM 796 C C . ALA A 1 102 ? -4.649 2.086 1.809 1.00 94.31 102 ALA A C 1
ATOM 798 O O . ALA A 1 102 ? -5.012 3.100 1.225 1.00 94.31 102 ALA A O 1
ATOM 799 N N . PHE A 1 103 ? -4.446 0.927 1.178 1.00 94.00 103 PHE A N 1
ATOM 800 C CA . PHE A 1 103 ? -4.618 0.742 -0.256 1.00 94.00 103 PHE A CA 1
ATOM 801 C C . PHE A 1 103 ? -5.417 -0.535 -0.527 1.00 94.00 103 PHE A C 1
ATOM 803 O O . PHE A 1 103 ? -5.194 -1.541 0.160 1.00 94.00 103 PHE A O 1
ATOM 810 N N . PRO A 1 104 ? -6.302 -0.535 -1.536 1.00 91.50 104 PRO A N 1
ATOM 811 C CA . PRO A 1 104 ? -7.014 -1.733 -1.956 1.00 91.50 104 PRO A CA 1
ATOM 812 C C . PRO A 1 104 ? -6.060 -2.845 -2.408 1.00 91.50 104 PRO A C 1
ATOM 814 O O . PRO A 1 104 ? -5.043 -2.596 -3.063 1.00 91.50 104 PRO A O 1
ATOM 817 N N . TYR A 1 105 ? -6.416 -4.101 -2.128 1.00 91.12 105 TYR A N 1
ATOM 818 C CA . TYR A 1 105 ? -5.606 -5.256 -2.534 1.00 91.12 105 TYR A CA 1
ATOM 819 C C . TYR A 1 105 ? -5.424 -5.337 -4.057 1.00 91.12 105 TYR A C 1
ATOM 821 O O . TYR A 1 105 ? -4.326 -5.615 -4.535 1.00 91.12 105 TYR A O 1
ATOM 829 N N . ALA A 1 106 ? -6.475 -5.037 -4.827 1.00 92.88 106 ALA A N 1
ATOM 830 C CA . ALA A 1 106 ? -6.425 -5.035 -6.288 1.00 92.88 106 ALA A CA 1
ATOM 831 C C . ALA A 1 106 ? -5.364 -4.061 -6.833 1.00 92.88 106 ALA A C 1
ATOM 833 O O . ALA A 1 106 ? -4.614 -4.405 -7.752 1.00 92.88 106 ALA A O 1
ATOM 834 N N . ASP A 1 107 ? -5.245 -2.878 -6.225 1.00 91.19 107 ASP A N 1
ATOM 835 C CA . ASP A 1 107 ? -4.243 -1.884 -6.605 1.00 91.19 107 ASP A CA 1
ATOM 836 C C . ASP A 1 107 ? -2.832 -2.349 -6.280 1.00 91.19 107 ASP A C 1
ATOM 838 O O . ASP A 1 107 ? -1.940 -2.261 -7.128 1.00 91.19 107 ASP A O 1
ATOM 842 N N . MET A 1 108 ? -2.642 -2.912 -5.086 1.00 91.94 108 MET A N 1
ATOM 843 C CA . MET A 1 108 ? -1.362 -3.480 -4.675 1.00 91.94 108 MET A CA 1
ATOM 844 C C . MET A 1 108 ? -0.939 -4.624 -5.602 1.00 91.94 108 MET A C 1
ATOM 846 O O . MET A 1 108 ? 0.189 -4.636 -6.092 1.00 91.94 108 MET A O 1
ATOM 850 N N . ALA A 1 109 ? -1.851 -5.542 -5.926 1.00 92.69 109 ALA A N 1
ATOM 851 C CA . ALA A 1 109 ? -1.591 -6.655 -6.834 1.00 92.69 109 ALA A CA 1
ATOM 852 C C . ALA A 1 109 ? -1.218 -6.169 -8.243 1.00 92.69 109 ALA A C 1
ATOM 854 O O . ALA A 1 109 ? -0.253 -6.653 -8.843 1.00 92.69 109 ALA A O 1
ATOM 855 N N . ARG A 1 110 ? -1.946 -5.178 -8.771 1.00 93.50 110 ARG A N 1
ATOM 856 C CA . ARG A 1 110 ? -1.664 -4.569 -10.078 1.00 93.50 110 ARG A CA 1
ATOM 857 C C . ARG A 1 110 ? -0.301 -3.880 -10.099 1.00 93.50 110 ARG A C 1
ATOM 859 O O . ARG A 1 110 ? 0.462 -4.074 -11.048 1.00 93.50 110 ARG A O 1
ATOM 866 N N . LEU A 1 111 ? 0.025 -3.111 -9.060 1.00 90.25 111 LEU A N 1
ATOM 867 C CA . LEU A 1 111 ? 1.310 -2.424 -8.941 1.00 90.25 111 LEU A CA 1
ATOM 868 C C . LEU A 1 111 ? 2.472 -3.421 -8.873 1.00 90.25 111 LEU A C 1
ATOM 870 O O . LEU A 1 111 ? 3.465 -3.251 -9.581 1.00 90.25 111 LEU A O 1
ATOM 874 N N . THR A 1 112 ? 2.329 -4.484 -8.081 1.00 92.81 112 THR A N 1
ATOM 875 C CA . THR A 1 112 ? 3.323 -5.558 -7.975 1.00 92.81 112 THR A CA 1
ATOM 876 C C . THR A 1 112 ? 3.542 -6.247 -9.318 1.00 92.81 112 THR A C 1
ATOM 878 O O . THR A 1 112 ? 4.683 -6.351 -9.766 1.00 92.81 112 THR A O 1
ATOM 881 N N . LYS A 1 113 ? 2.467 -6.632 -10.023 1.00 92.81 113 LYS A N 1
ATOM 882 C CA . LYS A 1 113 ? 2.566 -7.228 -11.369 1.00 92.81 113 LYS A CA 1
ATOM 883 C C . LYS A 1 113 ? 3.284 -6.302 -12.350 1.00 92.81 113 LYS A C 1
ATOM 885 O O . LYS A 1 113 ? 4.149 -6.753 -13.097 1.00 92.81 113 LYS A O 1
ATOM 890 N N . ARG A 1 114 ? 2.956 -5.005 -12.344 1.00 92.69 114 ARG A N 1
ATOM 891 C CA . ARG A 1 114 ? 3.610 -4.008 -13.205 1.00 92.69 114 ARG A CA 1
ATOM 892 C C . ARG A 1 114 ? 5.110 -3.913 -12.918 1.00 92.69 114 ARG A C 1
ATOM 894 O O . ARG A 1 114 ? 5.898 -3.918 -13.858 1.00 92.69 114 ARG A O 1
ATOM 901 N N . ARG A 1 115 ? 5.500 -3.841 -11.642 1.00 90.56 115 ARG A N 1
ATOM 902 C CA . ARG A 1 115 ? 6.913 -3.774 -11.234 1.00 90.56 115 ARG A CA 1
ATOM 903 C C . ARG A 1 115 ? 7.675 -5.030 -11.638 1.00 90.56 115 ARG A C 1
ATOM 905 O O . ARG A 1 115 ? 8.741 -4.907 -12.224 1.00 90.56 115 ARG A O 1
ATOM 912 N N . LEU A 1 116 ? 7.093 -6.209 -11.416 1.00 92.50 116 LEU A N 1
ATOM 913 C CA . LEU A 1 116 ? 7.700 -7.480 -11.809 1.00 92.50 116 LEU A CA 1
ATOM 914 C C . LEU A 1 116 ? 7.969 -7.537 -13.320 1.00 92.50 116 LEU A C 1
ATOM 916 O O . LEU A 1 116 ? 9.061 -7.909 -13.736 1.00 92.50 116 LEU A O 1
ATOM 920 N N . ARG A 1 117 ? 7.000 -7.112 -14.141 1.00 89.81 117 ARG A N 1
ATOM 921 C CA . ARG A 1 117 ? 7.172 -7.034 -15.601 1.00 89.81 117 ARG A CA 1
ATOM 922 C C . ARG A 1 117 ? 8.308 -6.091 -15.994 1.00 89.81 117 ARG A C 1
ATOM 924 O O . ARG A 1 117 ? 9.130 -6.468 -16.818 1.00 89.81 117 ARG A O 1
ATOM 931 N N . ALA A 1 118 ? 8.376 -4.907 -15.384 1.00 90.56 118 ALA A N 1
ATOM 932 C CA . ALA A 1 118 ? 9.442 -3.943 -15.654 1.00 90.56 118 ALA A CA 1
ATOM 933 C C . ALA A 1 118 ? 10.829 -4.491 -15.271 1.00 90.56 118 ALA A C 1
ATOM 935 O O . ALA A 1 118 ? 11.774 -4.368 -16.041 1.00 90.56 118 ALA A O 1
ATOM 936 N N . THR A 1 119 ? 10.946 -5.155 -14.118 1.00 92.75 119 THR A N 1
ATOM 937 C CA . THR A 1 119 ? 12.198 -5.799 -13.698 1.00 92.75 119 THR A CA 1
ATOM 938 C C . THR A 1 119 ? 12.611 -6.920 -14.648 1.00 92.75 119 THR A C 1
ATOM 940 O O . THR A 1 119 ? 13.789 -7.036 -14.973 1.00 92.75 119 THR A O 1
ATOM 943 N N . ASN A 1 120 ? 11.665 -7.741 -15.105 1.00 91.81 120 ASN A N 1
ATOM 944 C CA . ASN A 1 120 ? 11.964 -8.820 -16.044 1.00 91.81 120 ASN A CA 1
ATOM 945 C C . ASN A 1 120 ? 12.402 -8.283 -17.410 1.00 91.81 120 ASN A C 1
ATOM 947 O O . ASN A 1 120 ? 13.348 -8.818 -17.976 1.00 91.81 120 ASN A O 1
ATOM 951 N N . ALA A 1 121 ? 11.768 -7.213 -17.901 1.00 91.31 121 ALA A N 1
ATOM 952 C CA . ALA A 1 121 ? 12.187 -6.540 -19.128 1.00 91.31 121 ALA A CA 1
ATOM 953 C C . ALA A 1 121 ? 13.630 -6.021 -19.014 1.00 91.31 121 ALA A C 1
ATOM 955 O O . ALA A 1 121 ? 14.468 -6.364 -19.839 1.00 91.31 121 ALA A O 1
ATOM 956 N N . TYR A 1 122 ? 13.954 -5.318 -17.925 1.00 87.19 122 TYR A N 1
ATOM 957 C CA . TYR A 1 122 ? 15.313 -4.833 -17.674 1.00 87.19 122 TYR A CA 1
ATOM 958 C C . TYR A 1 122 ? 16.353 -5.965 -17.604 1.00 87.19 122 TYR A C 1
ATOM 960 O O . TYR A 1 122 ? 17.444 -5.863 -18.158 1.00 87.19 122 TYR A O 1
ATOM 968 N N . LYS A 1 123 ? 16.019 -7.086 -16.950 1.00 90.00 123 LYS A N 1
ATOM 969 C CA . LYS A 1 123 ? 16.901 -8.264 -16.911 1.00 90.00 123 LYS A CA 1
ATOM 970 C C . LYS A 1 123 ? 17.122 -8.875 -18.295 1.00 90.00 123 LYS A C 1
ATOM 972 O O . LYS A 1 123 ? 18.226 -9.337 -18.567 1.00 90.00 123 LYS A O 1
ATOM 977 N N . ALA A 1 124 ? 16.092 -8.896 -19.139 1.00 91.94 124 ALA A N 1
ATOM 978 C CA . ALA A 1 124 ? 16.204 -9.389 -20.506 1.00 91.94 124 ALA A CA 1
ATOM 979 C C . ALA A 1 124 ? 17.141 -8.501 -21.336 1.00 91.94 124 ALA A C 1
ATOM 981 O O . ALA A 1 124 ? 18.048 -9.030 -21.969 1.00 91.94 124 ALA A O 1
ATOM 982 N N . GLU A 1 125 ? 16.998 -7.175 -21.242 1.00 89.38 125 GLU A N 1
ATOM 983 C CA . GLU A 1 125 ? 17.887 -6.211 -21.912 1.00 89.38 125 GLU A CA 1
ATOM 984 C C . GLU A 1 125 ? 19.353 -6.403 -21.495 1.00 89.38 125 GLU A C 1
ATOM 986 O O . GLU A 1 125 ? 20.232 -6.520 -22.346 1.00 89.38 125 GLU A O 1
ATOM 991 N N . LEU A 1 126 ? 19.626 -6.523 -20.190 1.00 89.06 126 LEU A N 1
ATOM 992 C CA . LEU A 1 126 ? 20.984 -6.783 -19.696 1.00 89.06 126 LEU A CA 1
ATOM 993 C C . LEU A 1 126 ? 21.550 -8.124 -20.182 1.00 89.06 126 LEU A C 1
ATOM 995 O O . LEU A 1 126 ? 22.740 -8.227 -20.483 1.00 89.06 126 LEU A O 1
ATOM 999 N N . SER A 1 127 ? 20.715 -9.164 -20.228 1.00 90.25 127 SER A N 1
ATOM 1000 C CA . SER A 1 127 ? 21.120 -10.482 -20.719 1.00 90.25 127 SER A CA 1
ATOM 1001 C C . SER A 1 127 ? 21.454 -10.449 -22.208 1.00 90.25 127 SER A C 1
ATOM 1003 O O . SER A 1 127 ? 22.405 -11.102 -22.636 1.00 90.25 127 SER A O 1
ATOM 1005 N N . GLU A 1 128 ? 20.671 -9.718 -22.998 1.00 92.06 128 GLU A N 1
ATOM 1006 C CA . GLU A 1 128 ? 20.894 -9.570 -24.431 1.00 92.06 128 GLU A CA 1
ATOM 1007 C C . GLU A 1 128 ? 22.182 -8.791 -24.710 1.00 92.06 128 GLU A C 1
ATOM 1009 O O . GLU A 1 128 ? 22.993 -9.222 -25.528 1.00 92.06 128 GLU A O 1
ATOM 1014 N N . GLU A 1 129 ? 22.421 -7.703 -23.977 1.00 89.31 129 GLU A N 1
ATOM 1015 C CA . GLU A 1 129 ? 23.652 -6.920 -24.096 1.00 89.31 129 GLU A CA 1
ATOM 1016 C C . GLU A 1 129 ? 24.890 -7.768 -23.788 1.00 89.31 129 GLU A C 1
ATOM 1018 O O . GLU A 1 129 ? 25.841 -7.809 -24.571 1.00 89.31 129 GLU A O 1
ATOM 1023 N N . ARG A 1 130 ? 24.845 -8.542 -22.697 1.00 91.31 130 ARG A N 1
ATOM 1024 C CA . ARG A 1 130 ? 25.920 -9.478 -22.355 1.00 91.31 130 ARG A CA 1
ATOM 1025 C C . ARG A 1 130 ? 26.149 -10.509 -23.461 1.00 91.31 130 ARG A C 1
ATOM 1027 O O . ARG A 1 130 ? 27.289 -10.751 -23.840 1.00 91.31 130 ARG A O 1
ATOM 1034 N N . SER A 1 131 ? 25.078 -11.075 -24.017 1.00 92.38 131 SER A N 1
ATOM 1035 C CA . SER A 1 131 ? 25.182 -12.036 -25.118 1.00 92.38 131 SER A CA 1
ATOM 1036 C C . SER A 1 131 ? 25.844 -11.424 -26.355 1.00 92.38 131 SER A C 1
ATOM 1038 O O . SER A 1 131 ? 26.704 -12.059 -26.966 1.00 92.38 131 SER A O 1
ATOM 1040 N N . ARG A 1 132 ? 25.507 -10.178 -26.708 1.00 93.00 132 ARG A N 1
ATOM 1041 C CA . ARG A 1 132 ? 26.141 -9.462 -27.827 1.00 93.00 132 ARG A CA 1
ATOM 1042 C C . ARG A 1 132 ? 27.632 -9.236 -27.586 1.00 93.00 132 ARG A C 1
ATOM 1044 O O . ARG A 1 132 ? 28.425 -9.449 -28.505 1.00 93.00 132 ARG A O 1
ATOM 1051 N N . MET A 1 133 ? 28.014 -8.855 -26.367 1.00 92.88 133 MET A N 1
ATOM 1052 C CA . MET A 1 133 ? 29.420 -8.716 -25.979 1.00 92.88 133 MET A CA 1
ATOM 1053 C C . MET A 1 133 ? 30.178 -10.042 -26.090 1.00 92.88 133 MET A C 1
ATOM 1055 O O . MET A 1 133 ? 31.253 -10.071 -26.684 1.00 92.88 133 MET A O 1
ATOM 1059 N N . ASP A 1 134 ? 29.608 -11.139 -25.588 1.00 92.62 134 ASP A N 1
ATOM 1060 C CA . ASP A 1 134 ? 30.227 -12.469 -25.644 1.00 92.62 134 ASP A CA 1
ATOM 1061 C C . ASP A 1 134 ? 30.419 -12.936 -27.099 1.00 92.62 134 ASP A C 1
ATOM 1063 O O . ASP A 1 134 ? 31.465 -13.488 -27.454 1.00 92.62 134 ASP A O 1
ATOM 1067 N N . ILE A 1 135 ? 29.451 -12.648 -27.978 1.00 93.94 135 ILE A N 1
ATOM 1068 C CA . ILE A 1 135 ? 29.566 -12.904 -29.421 1.00 93.94 135 ILE A CA 1
ATOM 1069 C C . ILE A 1 135 ? 30.693 -12.061 -30.033 1.00 93.94 135 ILE A C 1
ATOM 1071 O O . ILE A 1 135 ? 31.490 -12.578 -30.817 1.00 93.94 135 ILE A O 1
ATOM 1075 N N . ALA A 1 136 ? 30.777 -10.771 -29.701 1.00 94.19 136 ALA A N 1
ATOM 1076 C CA . ALA A 1 136 ? 31.817 -9.883 -30.218 1.00 94.19 136 ALA A CA 1
ATOM 1077 C C . ALA A 1 136 ? 33.220 -10.303 -29.751 1.00 94.19 136 ALA A C 1
ATOM 1079 O O . ALA A 1 136 ? 34.132 -10.399 -30.570 1.00 94.19 136 ALA A O 1
ATOM 1080 N N . ALA A 1 137 ? 33.380 -10.631 -28.467 1.00 93.25 137 ALA A N 1
ATOM 1081 C CA . ALA A 1 137 ? 34.624 -11.155 -27.912 1.00 93.25 137 ALA A CA 1
ATOM 1082 C C . ALA A 1 137 ? 35.034 -12.459 -28.612 1.00 93.25 137 ALA A C 1
ATOM 1084 O O . ALA A 1 137 ? 36.175 -12.595 -29.047 1.00 93.25 137 ALA A O 1
ATOM 1085 N N . SER A 1 138 ? 34.083 -13.378 -28.806 1.00 91.44 138 SER A N 1
ATOM 1086 C CA . SER A 1 138 ? 34.321 -14.640 -29.519 1.00 91.44 138 SER A CA 1
ATOM 1087 C C . SER A 1 138 ? 34.798 -14.411 -30.959 1.00 91.44 138 SER A C 1
ATOM 1089 O O . SER A 1 138 ? 35.705 -15.102 -31.420 1.00 91.44 138 SER A O 1
ATOM 1091 N N . LYS A 1 139 ? 34.243 -13.412 -31.663 1.00 92.56 139 LYS A N 1
ATOM 1092 C CA . LYS A 1 139 ? 34.698 -13.019 -33.011 1.00 92.56 139 LYS A CA 1
ATOM 1093 C C . LYS A 1 139 ? 36.128 -12.479 -33.011 1.00 92.56 139 LYS A C 1
ATOM 1095 O O . LYS A 1 139 ? 36.898 -12.850 -33.890 1.00 92.56 139 LYS A O 1
ATOM 1100 N N . ILE A 1 140 ? 36.483 -11.635 -32.039 1.00 91.38 140 ILE A N 1
ATOM 1101 C CA . ILE A 1 140 ? 37.847 -11.100 -31.894 1.00 91.38 140 ILE A CA 1
ATOM 1102 C C . ILE A 1 140 ? 38.834 -12.246 -31.664 1.00 91.38 140 ILE A C 1
ATOM 1104 O O . ILE A 1 140 ? 39.829 -12.346 -32.373 1.00 91.38 140 ILE A O 1
ATOM 1108 N N . ILE A 1 141 ? 38.520 -13.146 -30.728 1.00 87.88 141 ILE A N 1
ATOM 1109 C CA . ILE A 1 141 ? 39.350 -14.315 -30.421 1.00 87.88 141 ILE A CA 1
ATOM 1110 C C . ILE A 1 141 ? 39.546 -15.176 -31.675 1.00 87.88 141 ILE A C 1
ATOM 1112 O O . ILE A 1 141 ? 40.678 -15.502 -32.027 1.00 87.88 141 ILE A O 1
ATOM 1116 N N . ALA A 1 142 ? 38.463 -15.509 -32.384 1.00 90.19 142 ALA A N 1
ATOM 1117 C CA . ALA A 1 142 ? 38.534 -16.300 -33.611 1.00 90.19 142 ALA A CA 1
ATOM 1118 C C . ALA A 1 142 ? 39.404 -15.633 -34.691 1.00 90.19 142 ALA A C 1
ATOM 1120 O O . ALA A 1 142 ? 40.206 -16.308 -35.336 1.00 90.19 142 ALA A O 1
ATOM 1121 N N . HIS A 1 143 ? 39.290 -14.311 -34.859 1.00 85.56 143 HIS A N 1
ATOM 1122 C CA . HIS A 1 143 ? 40.117 -13.547 -35.793 1.00 85.56 143 HIS A CA 1
ATOM 1123 C C . HIS A 1 143 ? 41.605 -13.611 -35.427 1.00 85.56 143 HIS A C 1
ATOM 1125 O O . HIS A 1 143 ? 42.432 -13.909 -36.286 1.00 85.56 143 HIS A O 1
ATOM 1131 N N . SER A 1 144 ? 41.946 -13.418 -34.148 1.00 83.69 144 SER A N 1
ATOM 1132 C CA . SER A 1 144 ? 43.331 -13.498 -33.670 1.00 83.69 144 SER A CA 1
ATOM 1133 C C . SER A 1 144 ? 43.979 -14.854 -33.960 1.00 83.69 144 SER A C 1
ATOM 1135 O O . SER A 1 144 ? 45.152 -14.903 -34.314 1.00 83.69 144 SER A O 1
ATOM 1137 N N . PHE A 1 145 ? 43.234 -15.958 -33.862 1.00 78.88 145 PHE A N 1
ATOM 1138 C CA . PHE A 1 145 ? 43.762 -17.285 -34.201 1.00 78.88 145 PHE A CA 1
AT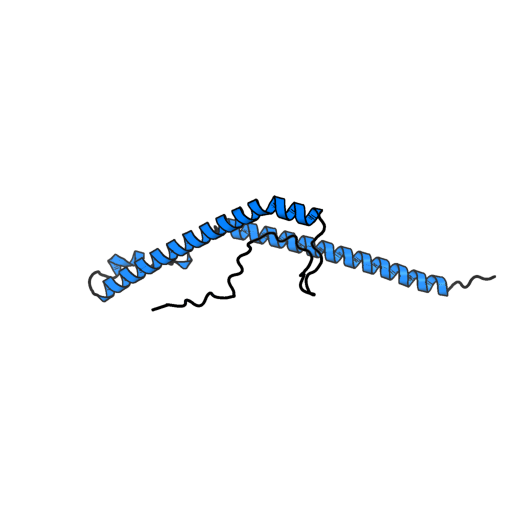OM 1139 C C . PHE A 1 145 ? 43.799 -17.567 -35.711 1.00 78.88 145 PHE A C 1
ATOM 1141 O O . PHE A 1 145 ? 44.602 -18.386 -36.150 1.00 78.88 145 PHE A O 1
ATOM 1148 N N . SER A 1 146 ? 42.979 -16.885 -36.515 1.00 69.75 146 SER A N 1
ATOM 1149 C CA . SER A 1 146 ? 42.998 -17.015 -37.977 1.00 69.75 146 SER A CA 1
ATOM 1150 C C . SER A 1 146 ? 44.177 -16.278 -38.625 1.00 69.75 146 SER A C 1
ATOM 1152 O O . SER A 1 146 ? 44.708 -16.759 -39.625 1.00 69.75 146 SER A O 1
ATOM 1154 N N . GLU A 1 147 ? 44.606 -15.136 -38.079 1.00 59.03 147 GLU A N 1
ATOM 1155 C CA . GLU A 1 147 ? 45.743 -14.363 -38.614 1.00 59.03 147 GLU A CA 1
ATOM 1156 C C . GLU A 1 147 ? 47.105 -15.010 -38.322 1.00 59.03 147 GLU A C 1
ATOM 1158 O O . GLU A 1 147 ? 48.042 -14.870 -39.103 1.00 59.03 147 GLU A O 1
ATOM 1163 N N . VAL A 1 148 ? 47.215 -15.777 -37.234 1.00 56.34 148 VAL A N 1
ATOM 1164 C CA . VAL A 1 148 ? 48.461 -16.468 -36.854 1.00 56.34 148 VAL A CA 1
ATOM 1165 C C . VAL A 1 148 ? 48.746 -17.688 -37.749 1.00 56.34 148 VAL A C 1
ATOM 1167 O O . VAL A 1 148 ? 49.890 -18.126 -37.843 1.00 56.34 148 VAL A O 1
ATOM 1170 N N . ILE A 1 149 ? 47.736 -18.227 -38.445 1.00 49.59 149 ILE A N 1
ATOM 1171 C CA . ILE A 1 149 ? 47.860 -19.454 -39.256 1.00 49.59 149 ILE A CA 1
ATOM 1172 C C . ILE A 1 149 ? 48.219 -19.170 -40.728 1.00 49.59 149 ILE A C 1
ATOM 1174 O O . ILE A 1 149 ? 48.751 -20.052 -41.400 1.00 49.59 149 ILE A O 1
ATOM 1178 N N . PHE A 1 150 ? 48.035 -17.942 -41.226 1.00 51.44 150 PHE A N 1
ATOM 1179 C CA . PHE A 1 150 ? 48.491 -17.544 -42.565 1.00 51.44 150 PHE A CA 1
ATOM 1180 C C . PHE A 1 150 ? 49.528 -16.415 -42.489 1.00 51.44 150 PHE A C 1
ATOM 1182 O O . PHE A 1 150 ? 49.215 -15.269 -42.822 1.00 51.44 150 PHE A O 1
ATOM 1189 N N . PRO A 1 151 ? 50.785 -16.705 -42.100 1.00 49.66 151 PRO A N 1
ATOM 1190 C CA . PRO A 1 151 ? 51.863 -15.784 -42.396 1.00 49.66 151 PRO A CA 1
ATOM 1191 C C . PRO A 1 151 ? 51.981 -15.709 -43.920 1.00 49.66 151 PRO A C 1
ATOM 1193 O O . PRO A 1 151 ? 52.233 -16.705 -44.598 1.00 49.66 151 PRO A O 1
ATOM 1196 N N . SER A 1 152 ? 51.725 -14.514 -44.445 1.00 45.06 152 SER A N 1
ATOM 1197 C CA . SER A 1 152 ? 51.951 -14.123 -45.830 1.00 45.06 152 SER A CA 1
ATOM 1198 C C . SER A 1 152 ? 53.241 -14.754 -46.356 1.00 45.06 152 SER A C 1
ATOM 1200 O O . SER A 1 152 ? 54.332 -14.361 -45.951 1.00 45.06 152 SER A O 1
ATOM 1202 N N . ALA A 1 153 ? 53.105 -15.686 -47.298 1.00 49.88 153 ALA A N 1
ATOM 1203 C CA . ALA A 1 153 ? 54.148 -15.967 -48.267 1.00 49.88 153 ALA A CA 1
ATOM 1204 C C . ALA A 1 153 ? 54.439 -14.648 -49.006 1.00 49.88 153 ALA A C 1
ATOM 1206 O O . ALA A 1 153 ? 53.616 -14.170 -49.789 1.00 49.88 153 ALA A O 1
ATOM 1207 N N . ARG A 1 154 ? 55.554 -14.005 -48.668 1.00 43.22 154 ARG A N 1
ATOM 1208 C CA . ARG A 1 154 ? 56.219 -12.976 -49.469 1.00 43.22 154 ARG A CA 1
ATOM 1209 C C . ARG A 1 154 ? 57.678 -13.361 -49.588 1.00 43.22 154 ARG A C 1
ATOM 1211 O O . ARG A 1 154 ? 58.232 -13.800 -48.558 1.00 43.22 154 ARG A O 1
#